Protein AF-A0A7G4A5Q1-F1 (afdb_monomer)

pLDDT: mean 71.02, std 15.08, range [38.69, 90.56]

Solvent-accessi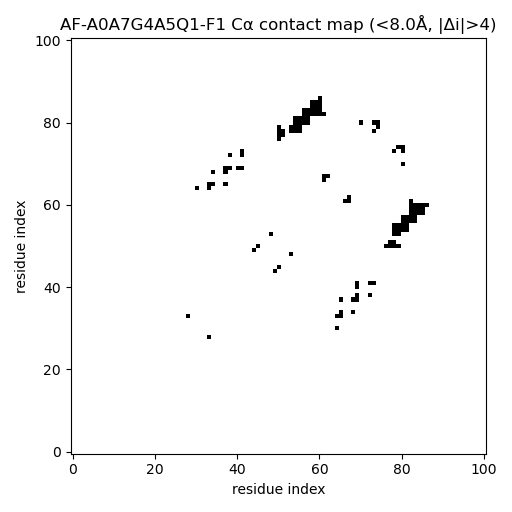ble surface area (backbone atoms only — not comparable to full-atom values): 6631 Å² total; per-residue (Å²): 133,75,76,58,56,63,57,52,55,58,55,57,61,67,60,71,67,80,73,74,75,80,87,67,86,86,66,93,67,58,72,68,56,39,53,52,53,35,52,52,51,50,54,52,46,53,75,74,46,53,45,92,81,43,73,50,72,41,75,61,66,74,82,46,76,50,51,52,54,37,52,53,53,40,45,78,66,57,34,54,73,46,75,40,76,74,82,80,79,89,80,86,79,96,79,80,91,79,81,84,130

Sequence (101 aa):
MRLKLPFILLLTFNLLGCVTVQQGSFTPTPVTLNKAITKDCINRLLALYPPARTRFQFKQSVKDSFGVSLIEGLRQKGYSINESSSHGAALKDHKMWLCTT

Secondary structure (DSSP, 8-state):
--SHHHHHHHHHHHHTTTT----S--S---HHHHHHHHHHHHHHHHHHS-TTT-EEEE-S---SHHHHHHHHHHHHTT-EEEE---SSSSSS---------

Nearest PDB structures (foldseek):
  8r9r-assembly1_A-2  TM=4.856E-01  e=1.112E+00  Shewanella putrefaciens CN-32
  3dnf-assembly1_A  TM=6.013E-01  e=2.477E+00  Aquifex aeolicus
  5l3s-assembly4_G  TM=4.920E-01  e=1.897E+00  Saccharolobus solfataricus P2
  3tix-assembly2_D  TM=4.632E-01  e=3.027E+00  Schizosaccharomyces pombe 972h-

Mean predicted aligned error: 14.92 Å

Foldseek 3Di:
DPPVVVVVVVVVVVVVPPPPDPPDDPDPDPPVVLLVVLVVVLVVCCVPPPQVGDAEEAADQPPDPSSVNNVVSVVVSNHHYHYPNPPPPPDDDPDDPPDDD

Radius of gyration: 21.37 Å; Cα contacts (8 Å, |Δi|>4): 64; chains: 1; bounding box: 52×56×35 Å

Structure (mmCIF, N/CA/C/O backbone):
data_AF-A0A7G4A5Q1-F1
#
_entry.id   AF-A0A7G4A5Q1-F1
#
loop_
_atom_site.group_PDB
_atom_site.id
_atom_site.type_symbol
_atom_site.label_atom_id
_atom_site.label_alt_id
_atom_site.label_comp_id
_atom_site.label_asym_id
_atom_site.label_entity_id
_atom_site.label_seq_id
_atom_site.pdbx_PDB_ins_code
_atom_site.Cartn_x
_atom_site.Cartn_y
_atom_site.Cartn_z
_atom_site.occupancy
_atom_site.B_iso_or_equiv
_atom_site.auth_seq_id
_atom_site.auth_comp_id
_atom_site.auth_asym_id
_atom_site.auth_atom_id
_atom_site.pdbx_PDB_model_num
ATOM 1 N N . MET A 1 1 ? 39.281 29.505 19.745 1.00 52.81 1 MET A N 1
ATOM 2 C CA . MET A 1 1 ? 38.003 29.150 19.070 1.00 52.81 1 MET A CA 1
ATOM 3 C C . MET A 1 1 ? 38.142 28.818 17.566 1.00 52.81 1 MET A C 1
ATOM 5 O O . MET A 1 1 ? 37.134 28.785 16.879 1.00 52.81 1 MET A O 1
ATOM 9 N N . ARG A 1 2 ? 39.342 28.520 17.028 1.00 59.88 2 ARG A N 1
ATOM 10 C CA . ARG A 1 2 ? 39.563 28.342 15.570 1.00 59.88 2 ARG A CA 1
ATOM 11 C C . ARG A 1 2 ? 39.543 26.882 15.071 1.00 59.88 2 ARG A C 1
ATOM 13 O O . ARG A 1 2 ? 39.376 26.667 13.882 1.00 59.88 2 ARG A O 1
ATOM 20 N N . LEU A 1 3 ? 39.642 25.890 15.966 1.00 59.91 3 LEU A N 1
ATOM 21 C CA . LEU A 1 3 ? 39.691 24.458 15.607 1.00 59.91 3 LEU A CA 1
ATOM 22 C C . LEU A 1 3 ? 38.303 23.788 15.491 1.00 59.91 3 LEU A C 1
ATOM 24 O O . LEU A 1 3 ? 38.184 22.690 14.966 1.00 59.91 3 LEU A O 1
ATOM 28 N N . LYS A 1 4 ? 37.237 24.457 15.953 1.00 62.34 4 LYS A N 1
ATOM 29 C CA . LYS A 1 4 ? 35.854 23.939 15.892 1.00 62.34 4 LYS A CA 1
ATOM 30 C C . LYS A 1 4 ? 35.216 24.133 14.511 1.00 62.34 4 LYS A C 1
ATOM 32 O O . LYS A 1 4 ? 34.359 23.354 14.117 1.00 62.34 4 LYS A O 1
ATOM 37 N N . LEU A 1 5 ? 35.663 25.151 13.771 1.00 73.56 5 LEU A N 1
ATOM 38 C CA . LEU A 1 5 ? 35.155 25.498 12.444 1.00 73.56 5 LEU A CA 1
ATOM 39 C C . LEU A 1 5 ? 35.384 24.399 11.381 1.00 73.56 5 LEU A C 1
ATOM 41 O O . LEU A 1 5 ? 34.418 24.077 10.692 1.00 73.56 5 LEU A O 1
ATOM 45 N N . PRO A 1 6 ? 36.574 23.764 11.253 1.00 75.31 6 PRO A N 1
ATOM 46 C CA . PRO A 1 6 ? 36.755 22.684 10.279 1.00 75.31 6 PRO A CA 1
ATOM 47 C C . PRO A 1 6 ? 35.935 21.435 10.629 1.00 75.31 6 PRO A C 1
ATOM 49 O O . PRO A 1 6 ? 35.445 20.760 9.733 1.00 75.31 6 PRO A O 1
ATOM 52 N N . PHE A 1 7 ? 35.724 21.153 11.919 1.00 77.62 7 PHE A N 1
ATOM 53 C CA . PHE A 1 7 ? 34.923 20.009 12.364 1.00 77.62 7 PHE A CA 1
ATOM 54 C C . PHE A 1 7 ? 33.432 20.191 12.043 1.00 77.62 7 PHE A C 1
ATOM 56 O O . PHE A 1 7 ? 32.769 19.260 11.595 1.00 77.62 7 PHE A O 1
ATOM 63 N N . ILE A 1 8 ? 32.920 21.415 12.207 1.00 80.50 8 ILE A N 1
ATOM 64 C CA . ILE A 1 8 ? 31.544 21.773 11.837 1.00 80.50 8 ILE A CA 1
A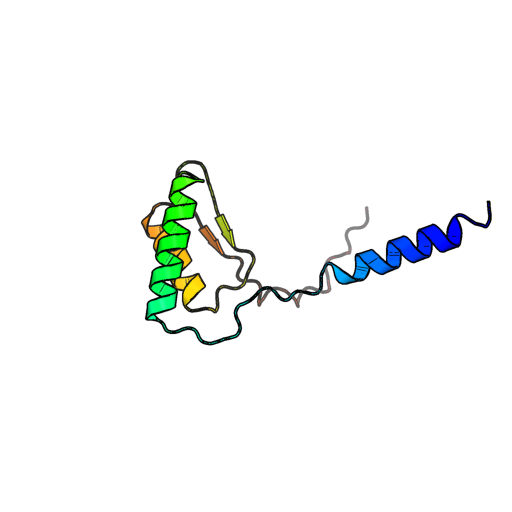TOM 65 C C . ILE A 1 8 ? 31.355 21.700 10.313 1.00 80.50 8 ILE A C 1
ATOM 67 O O . ILE A 1 8 ? 30.338 21.186 9.857 1.00 80.50 8 ILE A O 1
ATOM 71 N N . LEU A 1 9 ? 32.343 22.145 9.526 1.00 79.38 9 LEU A N 1
ATOM 72 C CA . LEU A 1 9 ? 32.299 22.083 8.059 1.00 79.38 9 LEU A CA 1
ATOM 73 C C . LEU A 1 9 ? 32.357 20.642 7.520 1.00 79.38 9 LEU A C 1
ATOM 75 O O . LEU A 1 9 ? 31.671 20.309 6.557 1.00 79.38 9 LEU A O 1
ATOM 79 N N . LEU A 1 10 ? 33.143 19.771 8.160 1.00 77.31 10 LEU A N 1
ATOM 80 C CA . LEU A 1 10 ? 33.202 18.348 7.820 1.00 77.31 10 LEU A CA 1
ATOM 81 C C . LEU A 1 10 ? 31.871 17.642 8.132 1.00 77.31 10 LEU A C 1
ATOM 83 O O . LEU A 1 10 ? 31.425 16.778 7.375 1.00 77.31 10 LEU A O 1
ATOM 87 N N . LEU A 1 11 ? 31.215 18.024 9.233 1.00 74.81 11 LEU A N 1
ATOM 88 C CA . LEU A 1 11 ? 29.937 17.445 9.636 1.00 74.81 11 LEU A CA 1
ATOM 89 C C . LEU A 1 11 ? 28.815 17.813 8.655 1.00 74.81 11 LEU A C 1
ATOM 91 O O . LEU A 1 11 ? 28.060 16.935 8.255 1.00 74.81 11 LEU A O 1
ATOM 95 N N . THR A 1 12 ? 28.731 19.068 8.203 1.00 75.31 12 THR A N 1
ATOM 96 C CA . THR A 1 12 ? 27.666 19.508 7.281 1.00 75.31 12 THR A CA 1
ATOM 97 C C . THR A 1 12 ? 27.776 18.899 5.881 1.00 75.31 12 THR A C 1
ATOM 99 O O . THR A 1 12 ? 26.746 18.646 5.258 1.00 75.31 12 THR A O 1
ATOM 102 N N . PHE A 1 13 ? 28.986 18.586 5.401 1.00 76.19 13 PHE A N 1
ATOM 103 C CA . PHE A 1 13 ? 29.183 17.942 4.095 1.00 76.19 13 PHE A CA 1
ATOM 104 C C . PHE A 1 13 ? 28.575 16.529 4.030 1.00 76.19 13 PHE A C 1
ATOM 106 O O . PHE A 1 13 ? 28.039 16.127 2.999 1.00 76.19 13 PHE A O 1
ATOM 113 N N . ASN A 1 14 ? 28.578 15.798 5.149 1.00 71.62 14 ASN A N 1
ATOM 114 C CA . ASN A 1 14 ? 28.018 14.445 5.219 1.00 71.62 14 ASN A CA 1
ATOM 115 C C . ASN A 1 14 ? 26.477 14.418 5.163 1.00 71.62 14 ASN A C 1
ATOM 117 O O . ASN A 1 14 ? 25.901 13.402 4.780 1.00 71.62 14 ASN A O 1
ATOM 121 N N . LEU A 1 15 ? 25.786 15.519 5.490 1.00 66.75 15 LEU A N 1
ATOM 122 C CA . LEU A 1 15 ? 24.316 15.564 5.454 1.00 66.75 15 LEU A CA 1
ATOM 123 C C . LEU A 1 15 ? 23.742 15.786 4.044 1.00 66.75 15 LEU A C 1
ATOM 125 O O . LEU A 1 15 ? 22.576 15.470 3.810 1.00 66.75 15 LEU A O 1
ATOM 129 N N . LEU A 1 16 ? 24.540 16.279 3.089 1.00 63.16 16 LEU A N 1
ATOM 130 C CA . LEU A 1 16 ? 24.077 16.574 1.724 1.00 63.16 16 LEU A CA 1
ATOM 131 C C . LEU A 1 16 ? 23.758 15.313 0.896 1.00 63.16 16 LEU A C 1
ATOM 133 O O . LEU A 1 16 ? 23.068 15.405 -0.115 1.00 63.16 16 LEU A O 1
ATOM 137 N N . GLY A 1 17 ? 24.214 14.131 1.327 1.00 63.81 17 GLY A N 1
ATOM 138 C CA . GLY A 1 17 ? 23.970 12.861 0.633 1.00 63.81 17 GLY A CA 1
ATOM 139 C C . GLY A 1 17 ? 22.642 12.171 0.971 1.00 63.81 17 GLY A C 1
ATOM 140 O O . GLY A 1 17 ? 22.261 11.228 0.286 1.00 63.81 17 GLY A O 1
ATOM 141 N N . CYS A 1 18 ? 21.916 12.608 2.006 1.00 63.47 18 CYS A N 1
ATOM 142 C CA . CYS A 1 18 ? 20.795 11.829 2.554 1.00 63.47 18 CYS A CA 1
ATOM 143 C C . CYS A 1 18 ? 19.450 12.016 1.815 1.00 63.47 18 CYS A C 1
ATOM 145 O O . CYS A 1 18 ? 18.439 11.454 2.226 1.00 63.47 18 CYS A O 1
ATOM 147 N N . VAL A 1 19 ? 19.397 12.796 0.727 1.00 61.88 19 VAL A N 1
ATOM 148 C CA . VAL A 1 19 ? 18.122 13.138 0.057 1.00 61.88 19 VAL A CA 1
ATOM 149 C C . VAL A 1 19 ? 18.025 12.691 -1.408 1.00 61.88 19 VAL A C 1
ATOM 151 O O . VAL A 1 19 ? 16.985 12.876 -2.032 1.00 61.88 19 VAL A O 1
ATOM 154 N N . THR A 1 20 ? 19.069 12.088 -1.988 1.00 60.56 20 THR A N 1
ATOM 155 C CA . THR A 1 20 ? 19.135 11.867 -3.449 1.00 60.56 20 THR A CA 1
ATOM 156 C C . THR A 1 20 ? 18.631 10.508 -3.937 1.00 60.56 20 THR A C 1
ATOM 158 O O . THR A 1 20 ? 18.697 10.225 -5.132 1.00 60.56 20 THR A O 1
ATOM 161 N N . VAL A 1 21 ? 18.062 9.668 -3.072 1.00 61.09 21 VAL A N 1
ATOM 162 C CA . VAL A 1 21 ? 17.421 8.425 -3.523 1.00 61.09 21 VAL A CA 1
ATOM 163 C C . VAL A 1 21 ? 16.050 8.729 -4.123 1.00 61.09 21 VAL A C 1
ATOM 165 O O . VAL A 1 21 ? 15.068 8.916 -3.407 1.00 61.09 21 VAL A O 1
ATOM 168 N N . GLN A 1 22 ? 15.971 8.746 -5.457 1.00 57.84 22 GLN A N 1
ATOM 169 C CA . GLN A 1 22 ? 14.698 8.601 -6.160 1.00 57.84 22 GLN A CA 1
ATOM 170 C C . GLN A 1 22 ? 14.106 7.231 -5.821 1.00 57.84 22 GLN A C 1
ATOM 172 O O . GLN A 1 22 ? 14.493 6.205 -6.376 1.00 57.84 22 GLN A O 1
ATOM 177 N N . GLN A 1 23 ? 13.186 7.209 -4.861 1.00 57.91 23 GLN A N 1
ATOM 178 C CA . GLN A 1 23 ? 12.477 6.001 -4.466 1.00 57.91 23 GLN A CA 1
ATOM 179 C C . GLN A 1 23 ? 11.364 5.709 -5.480 1.00 57.91 23 GLN A C 1
ATOM 181 O O . GLN A 1 23 ? 10.290 6.305 -5.450 1.00 57.91 23 GLN A O 1
ATOM 186 N N . GLY A 1 24 ? 11.642 4.782 -6.394 1.00 56.25 24 GLY A N 1
ATOM 187 C CA . GLY A 1 24 ? 10.674 4.224 -7.332 1.00 56.25 24 GLY A CA 1
ATOM 188 C C . GLY A 1 24 ? 11.265 3.006 -8.035 1.00 56.25 24 GLY A C 1
ATOM 189 O O . GLY A 1 24 ? 12.416 3.031 -8.460 1.00 56.25 24 GLY A O 1
ATOM 190 N N . SER A 1 25 ? 10.507 1.913 -8.138 1.00 55.97 25 SER A N 1
ATOM 191 C CA . SER A 1 25 ? 10.911 0.785 -8.981 1.00 55.97 25 SER A CA 1
ATOM 192 C C . SER A 1 25 ? 10.713 1.183 -10.447 1.00 55.97 25 SER A C 1
ATOM 194 O O . SER A 1 25 ? 9.584 1.246 -10.921 1.00 55.97 25 SER A O 1
ATOM 196 N N . PHE A 1 26 ? 11.803 1.484 -11.159 1.00 58.09 26 PHE A N 1
ATOM 197 C CA . PHE A 1 26 ? 11.793 1.868 -12.582 1.00 58.09 26 PHE A CA 1
ATOM 198 C C . PHE A 1 26 ? 11.876 0.671 -13.541 1.00 58.09 26 PHE A C 1
ATOM 200 O O . PHE A 1 26 ? 11.994 0.852 -14.751 1.00 58.09 26 PHE A O 1
ATOM 207 N N . THR A 1 27 ? 11.828 -0.558 -13.019 1.00 60.25 27 THR A N 1
ATOM 208 C CA . THR A 1 27 ? 11.841 -1.761 -13.858 1.00 60.25 27 THR A CA 1
ATOM 209 C C . THR A 1 27 ? 10.415 -2.280 -14.044 1.00 60.25 27 THR A C 1
ATOM 211 O O . THR A 1 27 ? 9.670 -2.361 -13.064 1.00 60.25 27 THR A O 1
ATOM 214 N N . PRO A 1 28 ? 9.994 -2.616 -15.277 1.00 59.72 28 PRO A N 1
ATOM 215 C CA . PRO A 1 28 ? 8.690 -3.214 -15.521 1.00 59.72 28 PRO A CA 1
ATOM 216 C C . PRO A 1 28 ? 8.665 -4.617 -14.908 1.00 59.72 28 PRO A C 1
ATOM 218 O O . PRO A 1 28 ? 9.161 -5.585 -15.480 1.00 59.72 28 PRO A O 1
ATOM 221 N N . THR A 1 29 ? 8.112 -4.724 -13.707 1.00 65.06 29 THR A N 1
ATOM 222 C CA . THR A 1 29 ? 7.886 -5.998 -13.032 1.00 65.06 29 THR A CA 1
ATOM 223 C C . THR A 1 29 ? 6.720 -6.750 -13.686 1.00 65.06 29 THR A C 1
ATOM 225 O O . THR A 1 29 ? 5.751 -6.127 -14.134 1.00 65.06 29 THR A O 1
ATOM 228 N N . PRO A 1 30 ? 6.765 -8.096 -13.741 1.00 72.31 30 PRO A N 1
ATOM 229 C CA . PRO A 1 30 ? 5.662 -8.890 -14.267 1.00 72.31 30 PRO A CA 1
ATOM 230 C C . PRO A 1 30 ? 4.354 -8.573 -13.534 1.00 72.31 30 PRO A C 1
ATOM 232 O O . PRO A 1 30 ? 4.317 -8.484 -12.306 1.00 72.31 30 PRO A O 1
ATOM 235 N N . VAL A 1 31 ? 3.252 -8.458 -14.276 1.00 70.88 31 VAL A N 1
ATOM 236 C CA . VAL A 1 31 ? 1.928 -8.109 -13.723 1.00 70.88 31 VAL A CA 1
ATOM 237 C C . VAL A 1 31 ? 1.454 -9.071 -12.624 1.00 70.88 31 VAL A C 1
ATOM 239 O O . VAL A 1 31 ? 0.749 -8.667 -11.701 1.00 70.88 31 VAL A O 1
ATOM 242 N N . THR A 1 32 ? 1.860 -10.341 -12.698 1.00 76.81 32 THR A N 1
ATOM 243 C CA . THR A 1 32 ? 1.566 -11.374 -11.694 1.00 76.81 32 THR A CA 1
ATOM 244 C C . THR A 1 32 ? 2.287 -11.105 -10.377 1.00 76.81 32 THR A C 1
ATOM 246 O O . THR A 1 32 ? 1.678 -11.206 -9.312 1.00 76.81 32 THR A O 1
ATOM 249 N N . LEU A 1 33 ? 3.555 -10.697 -10.453 1.00 79.94 33 LEU A N 1
ATOM 250 C CA . LEU A 1 33 ? 4.368 -10.346 -9.296 1.00 79.94 33 LEU A CA 1
ATOM 251 C C . LEU A 1 33 ? 3.832 -9.079 -8.621 1.00 79.94 33 LEU A C 1
ATOM 253 O O . LEU A 1 33 ? 3.696 -9.055 -7.401 1.00 79.94 33 LEU A O 1
ATOM 257 N N . ASN A 1 34 ? 3.422 -8.073 -9.401 1.00 78.88 34 ASN A N 1
ATOM 258 C CA . ASN A 1 34 ? 2.808 -6.864 -8.847 1.00 78.88 34 ASN A CA 1
ATOM 259 C C . ASN A 1 34 ? 1.555 -7.181 -8.038 1.00 78.88 34 ASN A C 1
ATOM 261 O O . ASN A 1 34 ? 1.431 -6.700 -6.920 1.00 78.88 34 ASN A O 1
ATOM 265 N N . LYS A 1 35 ? 0.667 -8.049 -8.537 1.00 81.38 35 LYS A N 1
ATOM 266 C CA . LYS A 1 35 ? -0.528 -8.455 -7.783 1.00 81.38 35 LYS A CA 1
ATOM 267 C C . LYS A 1 35 ? -0.193 -9.159 -6.467 1.00 81.38 35 LYS A C 1
ATOM 269 O O . LYS A 1 35 ? -0.860 -8.896 -5.466 1.00 81.38 35 LYS A O 1
ATOM 274 N N . ALA A 1 36 ? 0.808 -10.041 -6.462 1.00 85.81 36 ALA A N 1
ATOM 275 C CA . ALA A 1 36 ? 1.238 -10.735 -5.249 1.00 85.81 36 ALA A CA 1
ATOM 276 C C . ALA A 1 36 ? 1.778 -9.742 -4.208 1.00 85.81 36 ALA A C 1
ATOM 278 O O . ALA A 1 36 ? 1.279 -9.696 -3.086 1.00 85.81 36 ALA A O 1
ATOM 279 N N . ILE A 1 37 ? 2.697 -8.865 -4.623 1.00 85.31 37 ILE A N 1
ATOM 280 C CA . ILE A 1 37 ? 3.276 -7.834 -3.752 1.00 85.31 37 ILE A CA 1
ATOM 281 C C . ILE A 1 37 ? 2.185 -6.883 -3.246 1.00 85.31 37 ILE A C 1
ATOM 283 O O . ILE A 1 37 ? 2.139 -6.572 -2.059 1.00 85.31 37 ILE A O 1
ATOM 287 N N . THR A 1 38 ? 1.260 -6.454 -4.111 1.00 87.38 38 THR A N 1
ATOM 288 C CA . THR A 1 38 ? 0.135 -5.597 -3.718 1.00 87.38 38 THR A CA 1
ATOM 289 C C . THR A 1 38 ? -0.710 -6.260 -2.634 1.00 87.38 38 THR A C 1
ATOM 291 O O . THR A 1 38 ? -1.038 -5.623 -1.633 1.00 87.38 38 THR A O 1
ATOM 294 N N . LYS A 1 39 ? -1.048 -7.543 -2.802 1.00 88.06 39 LYS A N 1
ATOM 295 C CA . LYS A 1 39 ? -1.840 -8.294 -1.824 1.00 88.06 39 LYS A CA 1
ATOM 296 C C . LYS A 1 39 ? -1.124 -8.393 -0.478 1.00 88.06 39 LYS A C 1
ATOM 298 O O . LYS A 1 39 ? -1.752 -8.166 0.556 1.00 88.06 39 LYS A O 1
ATOM 303 N N . ASP A 1 40 ? 0.172 -8.676 -0.488 1.00 89.38 40 ASP A N 1
ATOM 304 C CA . ASP A 1 40 ? 0.968 -8.771 0.736 1.00 89.38 40 ASP A CA 1
ATOM 305 C C . ASP A 1 40 ? 1.088 -7.419 1.445 1.00 89.38 40 ASP A C 1
ATOM 307 O O . ASP A 1 40 ? 0.904 -7.342 2.663 1.00 89.38 40 ASP A O 1
ATOM 311 N N . CYS A 1 41 ? 1.284 -6.331 0.693 1.00 88.94 41 CYS A N 1
ATOM 312 C CA . CYS A 1 41 ? 1.250 -4.973 1.233 1.00 88.94 41 CYS A CA 1
ATOM 313 C C . CYS A 1 41 ? -0.091 -4.667 1.911 1.00 88.94 41 CYS A C 1
ATOM 315 O O . CYS A 1 41 ? -0.103 -4.186 3.044 1.00 88.94 41 CYS A O 1
ATOM 317 N N . ILE A 1 42 ? -1.217 -4.979 1.261 1.00 89.69 42 ILE A N 1
ATOM 318 C CA . ILE A 1 42 ? -2.559 -4.765 1.828 1.00 89.69 42 ILE A CA 1
ATOM 319 C C . ILE A 1 42 ? -2.737 -5.573 3.113 1.00 89.69 42 ILE A C 1
ATOM 321 O O . ILE A 1 42 ? -3.200 -5.031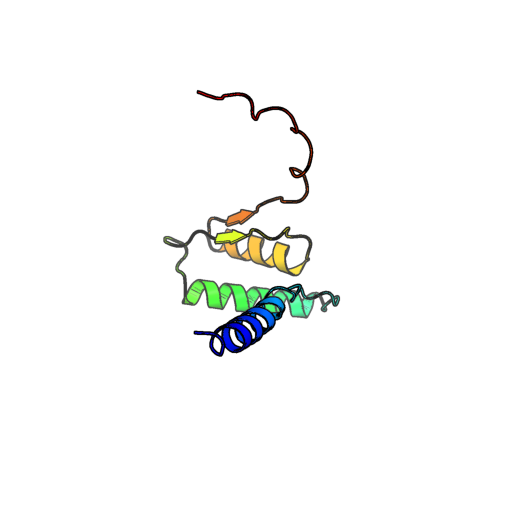 4.113 1.00 89.69 42 ILE A O 1
ATOM 325 N N . ASN A 1 43 ? -2.338 -6.846 3.120 1.00 90.56 43 ASN A N 1
ATOM 326 C CA . ASN A 1 43 ? -2.429 -7.697 4.307 1.00 90.56 43 ASN A CA 1
ATOM 327 C C . ASN A 1 43 ? -1.608 -7.134 5.470 1.00 90.56 43 ASN A C 1
ATOM 329 O O . ASN A 1 43 ? -2.063 -7.130 6.615 1.00 90.56 43 ASN A O 1
ATOM 333 N N . ARG A 1 44 ? -0.409 -6.618 5.184 1.00 89.38 44 ARG A N 1
ATOM 334 C CA . ARG A 1 44 ? 0.447 -6.016 6.205 1.00 89.38 44 ARG A CA 1
ATOM 335 C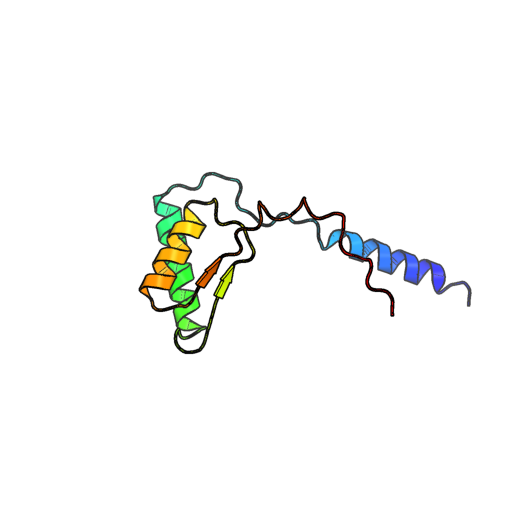 C . ARG A 1 44 ? -0.137 -4.711 6.745 1.00 89.38 44 ARG A C 1
ATOM 337 O O . ARG A 1 44 ? -0.103 -4.496 7.955 1.00 89.38 44 ARG A O 1
ATOM 344 N N . LEU A 1 45 ? -0.699 -3.877 5.870 1.00 88.31 45 LEU A N 1
ATOM 345 C CA . LEU A 1 45 ? -1.390 -2.642 6.247 1.00 88.31 45 LEU A CA 1
ATOM 346 C C . LEU A 1 45 ? -2.620 -2.940 7.110 1.00 88.31 45 LEU A C 1
ATOM 348 O O . LEU A 1 45 ? -2.793 -2.301 8.140 1.00 88.31 45 LEU A O 1
ATOM 352 N N . LEU A 1 46 ? -3.405 -3.961 6.762 1.00 87.62 46 LEU A N 1
ATOM 353 C CA . LEU A 1 46 ? -4.548 -4.418 7.557 1.00 87.62 46 LEU A CA 1
ATOM 354 C C . LEU A 1 46 ? -4.148 -4.901 8.951 1.00 87.62 46 LEU A C 1
ATOM 356 O O . LEU A 1 46 ? -4.834 -4.589 9.921 1.00 87.62 46 LEU A O 1
ATOM 360 N N . ALA A 1 47 ? -3.044 -5.642 9.056 1.00 88.25 47 ALA A N 1
ATOM 361 C CA . ALA A 1 47 ? -2.566 -6.159 10.334 1.00 88.25 47 ALA A CA 1
ATOM 362 C C . ALA A 1 47 ? -2.075 -5.052 11.283 1.00 88.25 47 ALA A C 1
ATOM 364 O O . ALA A 1 47 ? -2.218 -5.177 12.496 1.00 88.25 47 ALA A O 1
ATOM 365 N N . LEU A 1 48 ? -1.480 -3.984 10.743 1.00 88.50 48 LEU A N 1
ATOM 366 C CA . LEU A 1 48 ? -0.870 -2.908 11.535 1.00 88.50 48 LEU A CA 1
ATOM 367 C C . LEU A 1 48 ? -1.799 -1.708 11.759 1.00 88.50 48 LEU A C 1
ATOM 369 O O . LEU A 1 48 ? -1.710 -1.047 12.791 1.00 88.50 48 LEU A O 1
ATOM 373 N N . TYR A 1 49 ? -2.676 -1.411 10.802 1.00 84.12 49 TYR A N 1
ATOM 374 C CA . TYR A 1 49 ? -3.446 -0.173 10.748 1.00 84.12 49 TYR A CA 1
ATOM 375 C C . TYR A 1 49 ? -4.917 -0.467 10.452 1.00 84.12 49 TYR A C 1
ATOM 377 O O . TYR A 1 49 ? -5.302 -0.504 9.287 1.00 84.12 49 TYR A O 1
ATOM 385 N N . PRO A 1 50 ? -5.768 -0.686 11.465 1.00 80.88 50 PRO A N 1
ATOM 386 C CA . PRO A 1 50 ? -7.166 -1.032 11.236 1.00 80.88 50 PRO A CA 1
ATOM 387 C C . PRO A 1 50 ? -7.933 0.083 10.487 1.00 80.88 50 PRO A C 1
ATOM 389 O O . PRO A 1 50 ? -7.805 1.263 10.829 1.00 80.88 50 PRO A O 1
ATOM 392 N N . PRO A 1 51 ? -8.797 -0.269 9.515 1.00 71.06 51 PRO A N 1
ATOM 393 C CA . PRO A 1 51 ? -9.390 0.672 8.553 1.00 71.06 51 PRO A CA 1
ATOM 394 C C . PRO A 1 51 ? -10.233 1.789 9.178 1.00 71.06 51 PRO A C 1
ATOM 396 O O . PRO A 1 51 ? -10.261 2.903 8.665 1.00 71.06 51 PRO A O 1
ATOM 399 N N . ALA A 1 52 ? -10.862 1.541 10.330 1.00 72.88 52 ALA A N 1
ATOM 400 C CA . ALA A 1 52 ? -11.701 2.530 11.009 1.00 72.88 52 ALA A CA 1
ATOM 401 C C . ALA A 1 52 ? -10.917 3.699 11.636 1.00 72.88 52 ALA A C 1
ATOM 403 O O . ALA A 1 52 ? -11.515 4.708 12.003 1.00 72.88 52 ALA A O 1
ATOM 404 N N . ARG A 1 53 ? -9.590 3.574 11.799 1.00 74.25 53 ARG A N 1
ATOM 405 C CA . ARG A 1 53 ? -8.758 4.587 12.474 1.00 74.25 53 ARG A CA 1
ATOM 406 C C . ARG A 1 53 ? -7.653 5.169 11.603 1.00 74.25 53 ARG A C 1
ATOM 408 O O . ARG A 1 53 ? -6.943 6.059 12.062 1.00 74.25 53 ARG A O 1
ATOM 415 N N . THR A 1 54 ? -7.478 4.690 10.375 1.00 78.06 54 THR A N 1
ATOM 416 C CA . THR A 1 54 ? -6.327 5.068 9.550 1.00 78.06 54 THR A CA 1
ATOM 417 C C . THR A 1 54 ? -6.780 5.591 8.196 1.00 78.06 54 THR A C 1
ATOM 419 O O . THR A 1 54 ? -7.519 4.936 7.468 1.00 78.06 54 THR A O 1
ATOM 422 N N . ARG A 1 55 ? -6.326 6.800 7.857 1.00 81.12 55 ARG A N 1
ATOM 423 C CA . ARG A 1 55 ? -6.541 7.430 6.551 1.00 81.12 55 ARG A CA 1
ATOM 424 C C . ARG A 1 55 ? -5.194 7.516 5.853 1.00 81.12 55 ARG A C 1
ATOM 426 O O . ARG A 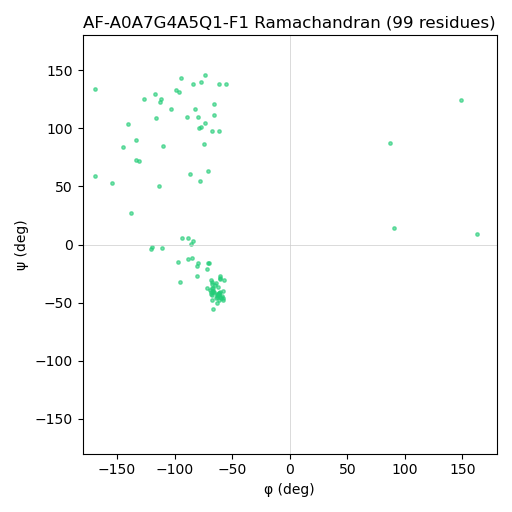1 55 ? -4.255 8.068 6.425 1.00 81.12 55 ARG A O 1
ATOM 433 N N . PHE A 1 56 ? -5.099 6.986 4.639 1.00 83.44 56 PHE A N 1
ATOM 434 C CA . PHE A 1 56 ? -3.860 7.032 3.867 1.00 83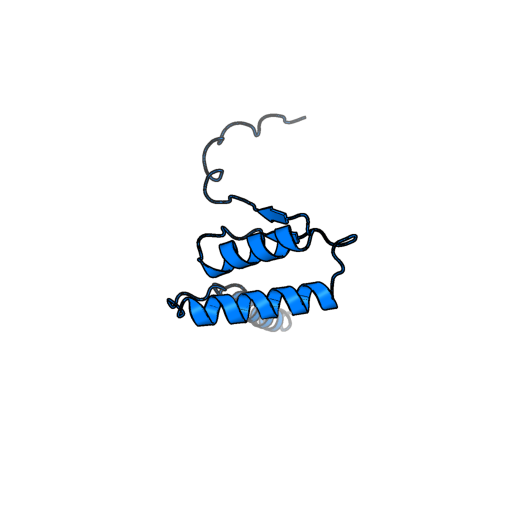.44 56 PHE A CA 1
ATOM 435 C C . PHE A 1 56 ? -3.885 8.216 2.904 1.00 83.44 56 PHE A C 1
ATOM 437 O O . PHE A 1 56 ? -4.860 8.436 2.185 1.00 83.44 56 PHE A O 1
ATOM 444 N N . GLN A 1 57 ? -2.804 8.992 2.902 1.00 80.44 57 GLN A N 1
ATOM 445 C CA . GLN A 1 57 ? -2.595 10.080 1.954 1.00 80.44 57 GLN A CA 1
ATOM 446 C C . GLN A 1 57 ? -1.381 9.739 1.097 1.00 80.44 57 GLN A C 1
ATOM 448 O O . GLN A 1 57 ? -0.249 9.757 1.583 1.00 80.44 57 GLN A O 1
ATOM 453 N N . PHE A 1 58 ? -1.614 9.418 -0.171 1.00 80.69 58 PHE A N 1
ATOM 454 C CA . PHE A 1 58 ? -0.542 9.149 -1.120 1.00 80.69 58 PHE A CA 1
ATOM 455 C C . PHE A 1 58 ? -0.146 10.465 -1.787 1.00 80.69 58 PHE A C 1
ATOM 457 O O . PHE A 1 58 ? -0.908 11.036 -2.566 1.00 80.69 58 PHE A O 1
ATOM 464 N N . LYS A 1 59 ? 1.051 10.959 -1.442 1.0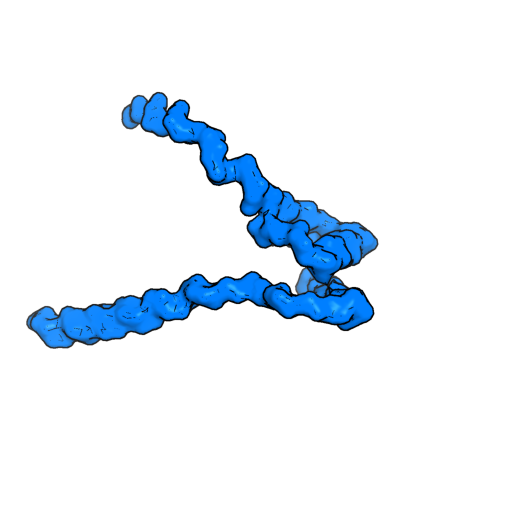0 72.06 59 LYS A N 1
ATOM 465 C CA . LYS A 1 59 ? 1.627 12.183 -2.027 1.00 72.06 59 LYS A CA 1
ATOM 466 C C . LYS A 1 59 ? 2.268 11.962 -3.402 1.00 72.06 59 LYS A C 1
ATOM 468 O O . LYS A 1 59 ? 2.573 12.914 -4.118 1.00 72.06 59 LYS A O 1
ATOM 473 N N . GLN A 1 60 ? 2.524 10.704 -3.738 1.00 68.25 60 GLN A N 1
ATOM 474 C CA . GLN A 1 60 ? 3.149 10.302 -4.986 1.00 68.25 60 GLN A CA 1
ATOM 475 C C . GLN A 1 60 ? 2.091 10.198 -6.085 1.00 68.25 60 GLN A C 1
ATOM 477 O O . GLN A 1 60 ? 1.003 9.676 -5.850 1.00 68.25 60 GLN A O 1
ATOM 482 N N . SER A 1 61 ? 2.417 10.678 -7.288 1.00 64.44 61 SER A N 1
ATOM 483 C CA . SER A 1 61 ? 1.566 10.472 -8.459 1.00 64.44 61 SER A CA 1
ATOM 484 C C . SER A 1 61 ? 1.533 8.980 -8.792 1.00 64.44 61 SER A C 1
ATOM 486 O O . SER A 1 61 ? 2.539 8.400 -9.198 1.00 64.44 61 SER A O 1
ATOM 488 N N . VAL A 1 62 ? 0.369 8.372 -8.587 1.00 67.00 62 VAL A N 1
ATOM 489 C CA . VAL A 1 62 ? 0.093 6.960 -8.854 1.00 67.00 62 VAL A CA 1
ATOM 490 C C . VAL A 1 62 ? -0.024 6.782 -10.370 1.00 67.00 62 VAL A C 1
ATOM 492 O O . VAL A 1 62 ? -1.099 6.926 -10.947 1.00 67.00 62 VAL A O 1
ATOM 495 N N . LYS A 1 63 ? 1.105 6.563 -11.046 1.00 66.88 63 LYS A N 1
ATOM 496 C CA . LYS A 1 63 ? 1.163 6.262 -12.493 1.00 66.88 63 LYS A CA 1
ATOM 497 C C . LYS A 1 63 ? 1.588 4.824 -12.783 1.00 66.88 63 LYS A C 1
ATOM 499 O O . LYS A 1 63 ? 1.636 4.413 -13.939 1.00 66.88 63 LYS A O 1
ATOM 504 N N . ASP A 1 64 ? 1.908 4.068 -11.746 1.00 75.12 64 ASP A N 1
ATOM 505 C CA . ASP A 1 64 ? 2.364 2.693 -11.812 1.00 75.12 64 ASP A CA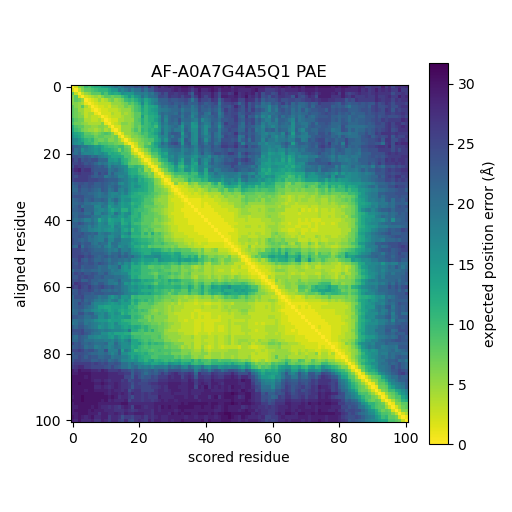 1
ATOM 506 C C . ASP A 1 64 ? 1.197 1.708 -11.638 1.00 75.12 64 ASP A C 1
ATOM 508 O O . ASP A 1 64 ? 0.265 1.921 -10.861 1.00 75.12 64 ASP A O 1
ATOM 512 N N . SER A 1 65 ? 1.251 0.586 -12.363 1.00 78.62 65 SER A N 1
ATOM 513 C CA . SER A 1 65 ? 0.213 -0.459 -12.307 1.00 78.62 65 SER A CA 1
ATOM 514 C C . SER A 1 65 ? 0.055 -1.068 -10.908 1.00 78.62 65 SER A C 1
ATOM 516 O O . SER A 1 65 ? -1.037 -1.503 -10.529 1.00 78.62 65 SER A O 1
ATOM 518 N N . PHE A 1 66 ? 1.141 -1.070 -10.134 1.00 82.88 66 PHE A N 1
ATOM 519 C CA . PHE A 1 66 ? 1.157 -1.472 -8.736 1.00 82.88 66 PHE A CA 1
ATOM 520 C C . PHE A 1 66 ? 0.352 -0.502 -7.861 1.00 82.88 66 PHE A C 1
ATOM 522 O O . PHE A 1 66 ? -0.583 -0.939 -7.191 1.00 82.88 66 PHE A O 1
ATOM 529 N N . GLY A 1 67 ? 0.663 0.796 -7.895 1.00 81.38 67 GLY A N 1
ATOM 530 C CA . GLY A 1 67 ? -0.015 1.811 -7.093 1.00 81.38 67 GLY A CA 1
ATOM 531 C C . GLY A 1 67 ? -1.525 1.877 -7.345 1.00 81.38 67 GLY A C 1
ATOM 532 O O . GLY A 1 67 ? -2.298 1.944 -6.388 1.00 81.38 67 GLY A O 1
ATOM 533 N N . VAL A 1 68 ? -1.961 1.743 -8.606 1.00 84.44 68 VAL A N 1
ATOM 534 C CA . VAL A 1 68 ? -3.396 1.670 -8.951 1.00 84.44 68 VAL A CA 1
ATOM 535 C C . VAL A 1 68 ? -4.056 0.456 -8.290 1.00 84.44 68 VAL A C 1
ATOM 537 O O . VAL A 1 68 ? -5.092 0.582 -7.637 1.00 84.44 68 VAL A O 1
ATOM 540 N N . SER A 1 69 ? -3.430 -0.720 -8.402 1.00 86.31 69 SER A N 1
ATOM 541 C CA . SER A 1 69 ? -3.951 -1.961 -7.811 1.00 86.31 69 SER A CA 1
ATOM 542 C C . SER A 1 69 ? -3.979 -1.908 -6.278 1.00 86.31 69 SER A C 1
ATOM 544 O O . SER A 1 69 ? -4.877 -2.468 -5.649 1.00 86.31 69 SER A O 1
ATOM 546 N N . LEU A 1 70 ? -3.002 -1.232 -5.668 1.00 87.06 70 LEU A N 1
ATOM 547 C CA . LEU A 1 70 ? -2.895 -1.069 -4.220 1.00 87.06 70 LEU A CA 1
ATOM 548 C C . LEU A 1 70 ? -4.022 -0.203 -3.664 1.00 87.06 70 LEU A C 1
ATOM 550 O O . LEU A 1 70 ? -4.664 -0.581 -2.687 1.00 87.06 70 LEU A O 1
ATOM 554 N N . ILE A 1 71 ? -4.272 0.942 -4.292 1.00 88.12 71 ILE A N 1
ATOM 555 C CA . ILE A 1 71 ? -5.324 1.874 -3.885 1.00 88.12 71 ILE A CA 1
ATOM 556 C C . ILE A 1 71 ? -6.696 1.236 -4.029 1.00 88.12 71 ILE A C 1
ATOM 558 O O . ILE A 1 71 ? -7.494 1.303 -3.095 1.00 88.12 71 ILE A O 1
ATOM 562 N N . GLU A 1 72 ? -6.949 0.572 -5.154 1.00 88.19 72 GLU A N 1
ATOM 563 C CA . GLU A 1 72 ? -8.207 -0.136 -5.375 1.00 88.19 72 GLU A CA 1
ATOM 564 C C . GLU A 1 72 ? -8.415 -1.224 -4.311 1.00 88.19 72 GLU A C 1
ATOM 566 O O . GLU A 1 72 ? -9.459 -1.284 -3.660 1.00 88.19 72 GLU A O 1
ATOM 571 N N . GLY A 1 73 ? -7.380 -2.023 -4.033 1.00 88.25 73 GLY A N 1
ATOM 572 C CA . GLY A 1 73 ? -7.441 -3.048 -2.995 1.00 88.25 73 GLY A CA 1
ATOM 573 C C . GLY A 1 73 ? -7.664 -2.483 -1.587 1.00 88.25 73 GLY A C 1
ATOM 574 O O . GLY A 1 73 ? -8.407 -3.066 -0.800 1.00 88.25 73 GLY A O 1
ATOM 575 N N . LEU A 1 74 ? -7.081 -1.330 -1.258 1.00 88.12 74 LEU A N 1
ATOM 576 C CA . LEU A 1 74 ? -7.303 -0.657 0.024 1.00 88.12 74 LEU A CA 1
ATOM 577 C C . LEU A 1 74 ? -8.712 -0.037 0.119 1.00 88.12 74 LEU A C 1
ATOM 579 O O . LEU A 1 74 ? -9.343 -0.135 1.173 1.00 88.12 74 LEU A O 1
ATOM 583 N N . ARG A 1 75 ? -9.258 0.531 -0.964 1.00 86.94 75 ARG A N 1
ATOM 584 C CA . ARG A 1 75 ? -10.647 1.034 -0.994 1.00 86.94 75 ARG A CA 1
ATOM 585 C C . ARG A 1 75 ? -11.653 -0.092 -0.786 1.00 86.94 75 ARG A C 1
ATOM 587 O O . ARG A 1 75 ? -12.555 0.050 0.036 1.00 86.94 75 ARG A O 1
ATOM 594 N N . GLN A 1 76 ? -11.451 -1.238 -1.437 1.00 88.56 76 GLN A N 1
ATOM 595 C CA . GLN A 1 76 ? -12.282 -2.432 -1.236 1.00 88.56 76 GLN A CA 1
ATOM 596 C C . GLN A 1 76 ? -12.248 -2.945 0.211 1.00 88.56 76 GLN A C 1
ATOM 598 O O . GLN A 1 76 ? -13.206 -3.552 0.682 1.00 88.56 76 GLN A O 1
ATOM 603 N N . LYS A 1 77 ? -11.156 -2.690 0.941 1.00 87.00 77 LYS A N 1
ATOM 604 C CA . LYS A 1 77 ? -11.019 -3.016 2.368 1.00 87.00 77 LYS A CA 1
ATOM 605 C C . LYS A 1 77 ? -11.580 -1.946 3.313 1.00 87.00 77 LYS A C 1
ATOM 607 O O . LYS A 1 77 ? -11.531 -2.140 4.525 1.00 87.00 77 LYS A O 1
ATOM 612 N N . GLY A 1 78 ? -12.133 -0.853 2.785 1.00 86.50 78 GLY A N 1
ATOM 613 C CA . GLY A 1 78 ? -12.795 0.197 3.560 1.00 86.50 78 GLY A CA 1
ATOM 614 C C . GLY A 1 78 ? -11.883 1.337 4.016 1.00 86.50 78 GLY A C 1
ATOM 615 O O . GLY A 1 78 ? -12.285 2.121 4.873 1.00 86.50 78 GLY A O 1
ATOM 616 N N . TYR A 1 79 ? -10.668 1.459 3.471 1.00 86.56 79 TYR A N 1
ATOM 617 C CA . TYR A 1 79 ? -9.809 2.605 3.771 1.00 86.56 79 TYR A CA 1
ATOM 618 C C . TYR A 1 79 ? -10.247 3.856 3.007 1.00 86.56 79 TYR A C 1
ATOM 620 O O . TYR A 1 79 ? -10.549 3.815 1.814 1.00 86.56 79 TYR A O 1
ATOM 628 N N . SER A 1 80 ? -10.191 5.003 3.686 1.00 83.38 80 SER A N 1
ATOM 629 C CA . SER A 1 80 ? -10.280 6.315 3.041 1.00 83.38 80 SER A CA 1
ATOM 630 C C . SER A 1 80 ? -8.902 6.702 2.504 1.00 83.38 80 SER A C 1
ATOM 632 O O . SER A 1 80 ? -7.952 6.857 3.280 1.00 83.38 80 SER A O 1
ATOM 634 N N . ILE A 1 81 ? -8.800 6.845 1.181 1.00 84.31 81 ILE A N 1
ATOM 635 C CA . ILE A 1 81 ? -7.550 7.151 0.482 1.00 84.31 81 ILE A CA 1
ATOM 636 C C . ILE A 1 81 ? -7.673 8.500 -0.213 1.00 84.31 81 ILE A C 1
ATOM 638 O O . ILE A 1 81 ? -8.636 8.735 -0.943 1.00 84.31 81 ILE A O 1
ATOM 642 N N . ASN A 1 82 ? -6.693 9.373 0.014 1.00 81.56 82 ASN A N 1
ATOM 643 C CA . ASN A 1 82 ? -6.561 10.631 -0.710 1.00 81.56 82 ASN A CA 1
ATOM 644 C C . ASN A 1 82 ? -5.312 10.587 -1.594 1.00 81.56 82 ASN A C 1
ATOM 646 O O . ASN A 1 82 ? -4.204 10.376 -1.094 1.00 81.56 82 ASN A O 1
ATOM 650 N N . GLU A 1 83 ? -5.499 10.780 -2.892 1.00 77.56 83 GLU A N 1
ATOM 651 C CA . GLU A 1 83 ? -4.438 10.766 -3.895 1.00 77.56 83 GLU A CA 1
ATOM 652 C C . GLU A 1 83 ? -4.135 12.210 -4.279 1.00 77.56 83 GLU A C 1
ATOM 654 O O . GLU A 1 83 ? -5.000 12.912 -4.804 1.00 77.56 83 GLU A O 1
ATOM 659 N N . SER A 1 84 ? -2.916 12.687 -4.016 1.00 65.19 84 SER A N 1
ATOM 660 C CA . SER A 1 84 ? -2.529 13.995 -4.534 1.00 65.19 84 SER A CA 1
ATOM 661 C C . SER A 1 84 ? -2.136 13.839 -5.999 1.00 65.19 84 SER A C 1
ATOM 663 O O . SER A 1 84 ? -1.085 13.281 -6.319 1.00 65.19 84 SER A O 1
ATOM 665 N N . SER A 1 85 ? -2.961 14.364 -6.898 1.00 55.44 85 SER A N 1
ATOM 666 C CA . SER A 1 85 ? -2.648 14.514 -8.317 1.00 55.44 85 SER A CA 1
ATOM 667 C C . SER A 1 85 ? -1.594 15.616 -8.517 1.00 55.44 85 SER A C 1
ATOM 669 O O . SER A 1 85 ? -1.860 16.659 -9.108 1.00 55.44 85 SER A O 1
ATOM 671 N N . SER A 1 86 ? -0.387 15.445 -7.979 1.00 51.16 86 SER A N 1
ATOM 672 C CA . SER A 1 86 ? 0.690 16.433 -8.080 1.00 51.16 86 SER A CA 1
ATOM 673 C C . SER A 1 86 ? 1.499 16.249 -9.369 1.00 51.16 86 SER A C 1
ATOM 675 O O . SER A 1 86 ? 2.709 16.046 -9.373 1.00 51.16 86 SER A O 1
ATOM 677 N N . HIS A 1 87 ? 0.809 16.381 -10.503 1.00 44.12 87 HIS A N 1
ATOM 678 C CA . HIS A 1 87 ? 1.412 16.924 -11.717 1.00 44.12 87 HIS A CA 1
ATOM 679 C C . HIS A 1 87 ? 0.352 17.737 -12.470 1.00 44.12 87 HIS A C 1
ATOM 681 O O . HIS A 1 87 ? -0.355 17.219 -13.330 1.00 44.12 87 HIS A O 1
ATOM 687 N N . GLY A 1 88 ? 0.198 18.999 -12.051 1.00 44.94 88 GLY A N 1
ATOM 688 C CA . GLY A 1 88 ? -0.792 19.932 -12.598 1.00 44.94 88 GLY A CA 1
ATOM 689 C C . GLY A 1 88 ? -1.131 21.173 -11.756 1.00 44.94 88 GLY A C 1
ATOM 690 O O . GLY A 1 88 ? -2.072 21.868 -12.107 1.00 44.94 88 GLY A O 1
ATOM 691 N N . ALA A 1 89 ? -0.412 21.478 -10.667 1.00 40.34 89 ALA A N 1
ATOM 692 C CA . ALA A 1 89 ? -0.570 22.746 -9.928 1.00 40.34 89 ALA A CA 1
ATOM 693 C C . ALA A 1 89 ? 0.778 23.360 -9.499 1.00 40.34 89 ALA A C 1
ATOM 695 O O . ALA A 1 89 ? 0.873 24.087 -8.516 1.00 40.34 89 ALA A O 1
ATOM 696 N N . ALA A 1 90 ? 1.839 23.059 -10.249 1.00 45.22 90 ALA A N 1
ATOM 697 C CA . ALA A 1 90 ? 3.052 23.860 -10.266 1.00 45.22 90 ALA A CA 1
ATOM 698 C C . ALA A 1 90 ? 3.107 24.544 -11.637 1.00 45.22 90 ALA A C 1
ATOM 700 O O . ALA A 1 90 ? 3.661 23.968 -12.566 1.00 45.22 90 ALA A O 1
ATOM 701 N N . LEU A 1 91 ? 2.416 25.691 -11.749 1.00 46.19 91 LEU A N 1
ATOM 702 C CA . LEU A 1 91 ? 2.671 26.878 -12.593 1.00 46.19 91 LEU A CA 1
ATOM 703 C C . LEU A 1 91 ? 1.337 27.551 -13.002 1.00 46.19 91 LEU A C 1
ATOM 705 O O . LEU A 1 91 ? 0.508 26.919 -13.651 1.00 46.19 91 LEU A O 1
ATOM 709 N N . LYS A 1 92 ? 1.223 28.856 -12.690 1.00 45.47 92 LYS A N 1
ATOM 710 C CA . LYS A 1 92 ? 0.043 29.763 -12.668 1.00 45.47 92 LYS A CA 1
ATOM 711 C C . LYS A 1 92 ? -0.672 29.689 -11.310 1.00 45.47 92 LYS A C 1
ATOM 713 O O . LYS A 1 92 ? -1.456 28.790 -11.089 1.00 45.47 92 LYS A O 1
ATOM 718 N N . ASP A 1 93 ? -0.295 30.467 -10.294 1.00 42.62 93 ASP A N 1
ATOM 719 C CA . ASP A 1 93 ? -0.370 31.930 -10.295 1.00 42.62 93 ASP A CA 1
ATOM 720 C C . ASP A 1 93 ? 0.836 32.618 -9.633 1.00 42.62 93 ASP A C 1
ATOM 722 O O . ASP A 1 93 ? 0.951 32.763 -8.418 1.00 42.62 93 ASP A O 1
ATOM 726 N N . HIS A 1 94 ? 1.717 33.145 -10.482 1.00 45.19 94 HIS A N 1
ATOM 727 C CA . HIS A 1 94 ? 2.730 34.146 -10.149 1.00 45.19 94 HIS A CA 1
ATOM 728 C C . HIS A 1 94 ? 2.082 35.547 -10.052 1.00 45.19 94 HIS A C 1
ATOM 730 O O . HIS A 1 94 ? 2.476 36.466 -10.772 1.00 45.19 94 HIS A O 1
ATOM 736 N N . LYS A 1 95 ? 1.032 35.722 -9.229 1.00 49.41 95 LYS A N 1
ATOM 737 C CA . LYS A 1 95 ? 0.484 37.058 -8.903 1.00 49.41 95 LYS A CA 1
ATOM 738 C C . LYS A 1 95 ? -0.540 37.074 -7.754 1.00 49.41 95 LYS A C 1
ATOM 740 O O . LYS A 1 95 ? -1.651 37.548 -7.933 1.00 49.41 95 LYS A O 1
ATOM 745 N N . MET A 1 96 ? -0.182 36.628 -6.549 1.00 40.94 96 MET A N 1
ATOM 746 C CA . MET A 1 96 ? -0.955 37.033 -5.359 1.00 40.94 96 MET A CA 1
ATOM 747 C C . MET A 1 96 ? -0.134 36.998 -4.062 1.00 40.94 96 MET A C 1
ATOM 749 O O . MET A 1 96 ? -0.527 36.398 -3.073 1.00 40.94 96 MET A O 1
ATOM 753 N N . TRP A 1 97 ? 1.025 37.664 -4.070 1.00 41.97 97 TRP A N 1
ATOM 754 C CA . TRP A 1 97 ? 1.768 38.036 -2.853 1.00 41.97 97 TRP A CA 1
ATOM 755 C C . TRP A 1 97 ? 1.794 39.561 -2.682 1.00 41.97 97 TRP A C 1
ATOM 757 O O . TRP A 1 97 ? 2.844 40.164 -2.502 1.00 41.97 97 TRP A O 1
ATOM 767 N N . LEU A 1 98 ? 0.626 40.198 -2.773 1.00 48.03 98 LEU A N 1
ATOM 768 C CA . LEU A 1 98 ? 0.435 41.599 -2.386 1.00 48.03 98 LEU A CA 1
ATOM 769 C C . LEU A 1 98 ? -0.793 41.709 -1.480 1.00 48.03 98 LEU A C 1
ATOM 771 O O . LEU A 1 98 ? -1.830 42.226 -1.873 1.00 48.03 98 LEU A O 1
ATOM 775 N N . CYS A 1 99 ? -0.646 41.212 -0.255 1.00 38.69 99 CYS A N 1
ATOM 776 C CA . CYS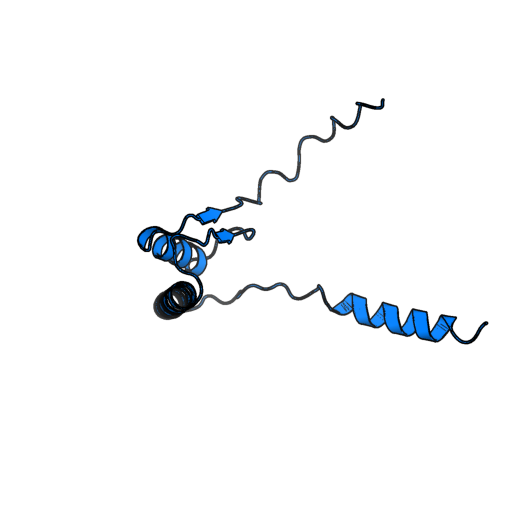 A 1 99 ? -1.358 41.730 0.910 1.00 38.69 99 CYS A CA 1
ATOM 777 C C . CYS A 1 99 ? -0.328 41.879 2.034 1.00 38.69 99 CYS A C 1
ATOM 779 O O . CYS A 1 99 ? -0.249 41.068 2.951 1.00 38.69 99 CYS A O 1
ATOM 781 N N . THR A 1 100 ? 0.526 42.890 1.888 1.00 51.09 100 THR A N 1
ATOM 782 C CA . THR A 1 100 ? 1.229 43.528 3.001 1.00 51.09 100 THR A CA 1
ATOM 783 C C . THR A 1 100 ? 0.194 44.230 3.879 1.00 51.09 100 THR A C 1
ATOM 785 O O . THR A 1 100 ? -0.525 45.103 3.387 1.00 51.09 100 THR A O 1
ATOM 788 N N . THR A 1 101 ? 0.136 43.840 5.147 1.00 45.03 101 THR A N 1
ATOM 789 C CA . THR A 1 101 ? -0.259 44.719 6.259 1.00 45.03 101 THR A CA 1
ATOM 790 C C . THR A 1 101 ? 1.005 45.207 6.934 1.00 45.03 101 THR A C 1
ATOM 792 O O . THR A 1 101 ? 1.950 44.387 7.012 1.00 45.03 101 THR A O 1
#